Protein AF-A0A497P0V1-F1 (afdb_monomer_lite)

Radius of gyration: 20.13 Å; chains: 1; bounding box: 78×20×24 Å

pLDDT: mean 82.73, std 14.51, range [41.25, 93.94]

Foldseek 3Di:
DQQVVVLVVVQVVCCVVPVDGPCVLLVHDPVLSVVCNVVVHDDLVSCCVSCVQFADSVCVVPVDDDGTDPVPPPPPVPDPDDDPPPPDD

Secondary structure (DSSP, 8-state):
--HHHHHHHHHHHHHHHHSS-HHHHHT--HHHHHHHHHTT---HHHHHHHHTTTB-HHHHHHS-S-SBTT-------------------

Structure (mmCIF, N/CA/C/O backbone):
data_AF-A0A497P0V1-F1
#
_entry.id   AF-A0A497P0V1-F1
#
loop_
_atom_site.group_PDB
_atom_site.id
_atom_site.type_symbol
_atom_site.label_atom_id
_atom_site.label_alt_id
_atom_site.label_comp_id
_atom_site.label_asym_id
_atom_site.label_entity_id
_atom_site.label_seq_id
_atom_site.pdbx_PDB_ins_code
_atom_site.Cartn_x
_atom_site.Cartn_y
_atom_site.Cartn_z
_atom_site.occupancy
_atom_site.B_iso_or_equiv
_atom_site.auth_seq_id
_atom_site.auth_comp_id
_atom_site.auth_asym_id
_atom_site.auth_atom_id
_atom_site.pdbx_PDB_model_num
ATOM 1 N N . MET A 1 1 ? -3.204 -1.748 -14.643 1.00 70.94 1 MET A N 1
ATOM 2 C CA . MET A 1 1 ? -3.057 -1.484 -13.198 1.00 70.94 1 MET A CA 1
ATOM 3 C C . MET A 1 1 ? -1.975 -0.430 -12.983 1.00 70.94 1 MET A C 1
ATOM 5 O O . MET A 1 1 ? -0.806 -0.696 -13.238 1.00 70.94 1 MET A O 1
ATOM 9 N N . ASP A 1 2 ? -2.357 0.767 -12.537 1.00 87.31 2 ASP A N 1
ATOM 10 C CA . ASP A 1 2 ? -1.421 1.868 -12.285 1.00 87.31 2 ASP A CA 1
ATOM 11 C C . ASP A 1 2 ? -0.875 1.831 -10.854 1.00 87.31 2 ASP A C 1
ATOM 13 O O . ASP A 1 2 ? -1.543 2.256 -9.906 1.00 87.31 2 ASP A O 1
ATOM 17 N N . ILE A 1 3 ? 0.377 1.388 -10.682 1.00 89.06 3 ILE A N 1
ATOM 18 C CA . ILE A 1 3 ? 1.016 1.294 -9.354 1.00 89.06 3 ILE A CA 1
ATOM 19 C C . ILE A 1 3 ? 1.082 2.659 -8.669 1.00 89.06 3 ILE A C 1
ATOM 21 O O . ILE A 1 3 ? 0.890 2.776 -7.456 1.00 89.06 3 ILE A O 1
ATOM 25 N N . LYS A 1 4 ? 1.288 3.722 -9.452 1.00 90.94 4 LYS A N 1
ATOM 26 C CA . LYS A 1 4 ? 1.270 5.102 -8.955 1.00 90.94 4 LYS A CA 1
ATOM 27 C C . LYS A 1 4 ? -0.073 5.450 -8.314 1.00 90.94 4 LYS A C 1
ATOM 29 O O . LYS A 1 4 ? -0.085 6.079 -7.253 1.00 90.94 4 LYS A O 1
ATOM 34 N N . LEU A 1 5 ? -1.180 5.030 -8.928 1.00 90.38 5 LEU A N 1
ATOM 35 C CA . LEU A 1 5 ? -2.526 5.288 -8.426 1.00 90.38 5 LEU A CA 1
ATOM 36 C C . LEU A 1 5 ? -2.791 4.491 -7.146 1.00 90.38 5 LEU A C 1
ATOM 38 O O . LEU A 1 5 ? -3.276 5.062 -6.172 1.00 90.38 5 LEU A O 1
ATOM 42 N N . ILE A 1 6 ? -2.404 3.212 -7.118 1.00 91.56 6 ILE A N 1
ATOM 43 C CA . ILE A 1 6 ? -2.545 2.355 -5.933 1.00 91.56 6 ILE A CA 1
ATOM 44 C C . ILE A 1 6 ? -1.781 2.925 -4.743 1.00 91.56 6 ILE A C 1
ATOM 46 O O . ILE A 1 6 ? -2.366 3.130 -3.681 1.00 91.56 6 ILE A O 1
ATOM 50 N N . ILE A 1 7 ? -0.497 3.244 -4.922 1.00 91.94 7 ILE A N 1
ATOM 51 C CA . ILE A 1 7 ? 0.322 3.809 -3.844 1.00 91.94 7 ILE A CA 1
ATOM 52 C C . ILE A 1 7 ? -0.262 5.141 -3.365 1.00 91.94 7 ILE A C 1
ATOM 54 O O . ILE A 1 7 ? -0.269 5.409 -2.168 1.00 91.94 7 ILE A O 1
ATOM 58 N N . SER A 1 8 ? -0.775 5.971 -4.276 1.00 91.94 8 SER A N 1
ATOM 59 C CA . SER A 1 8 ? -1.387 7.254 -3.909 1.00 91.94 8 SER A CA 1
ATOM 60 C C . SER A 1 8 ? -2.687 7.080 -3.118 1.00 91.94 8 SER A C 1
ATOM 62 O O . SER A 1 8 ? -2.932 7.837 -2.182 1.00 91.94 8 SER A O 1
ATOM 64 N N . LYS A 1 9 ? -3.512 6.084 -3.462 1.00 91.75 9 LYS A N 1
ATOM 65 C CA . LYS A 1 9 ? -4.730 5.743 -2.710 1.00 91.75 9 LYS A CA 1
ATOM 66 C C . LYS A 1 9 ? -4.397 5.210 -1.315 1.00 91.75 9 LYS A C 1
ATOM 68 O O . LYS A 1 9 ? -4.962 5.700 -0.341 1.00 91.75 9 LYS A O 1
ATOM 73 N N . LEU A 1 10 ? -3.440 4.285 -1.218 1.00 91.75 10 LEU A N 1
ATOM 74 C CA . LEU A 1 10 ? -2.961 3.754 0.061 1.00 91.75 10 LEU A CA 1
ATOM 75 C C . LEU A 1 10 ? -2.397 4.860 0.958 1.00 91.75 10 LEU A C 1
ATOM 77 O O . LEU A 1 10 ? -2.781 4.951 2.117 1.00 91.75 10 LEU A O 1
ATOM 81 N N . ASP A 1 11 ? -1.533 5.729 0.426 1.00 91.88 11 ASP A N 1
ATOM 82 C CA . ASP A 1 11 ? -0.949 6.836 1.193 1.00 91.88 11 ASP A CA 1
ATOM 83 C C . ASP A 1 11 ? -2.018 7.801 1.715 1.00 91.88 11 ASP A C 1
ATOM 85 O O . ASP A 1 11 ? -1.973 8.185 2.880 1.00 91.88 11 ASP A O 1
ATOM 89 N N . LYS A 1 12 ? -3.019 8.145 0.893 1.00 93.25 12 LYS A N 1
ATOM 90 C CA . LYS A 1 12 ? -4.153 8.970 1.336 1.00 93.25 12 LYS A CA 1
ATOM 91 C C . LYS A 1 12 ? -4.936 8.313 2.469 1.00 93.25 12 LYS A C 1
ATOM 93 O O . LYS A 1 12 ? -5.249 8.985 3.446 1.00 93.25 12 LYS A O 1
ATOM 98 N N . TYR A 1 13 ? -5.248 7.027 2.337 1.00 92.06 13 TYR A N 1
ATOM 99 C CA . TYR A 1 13 ? -6.017 6.305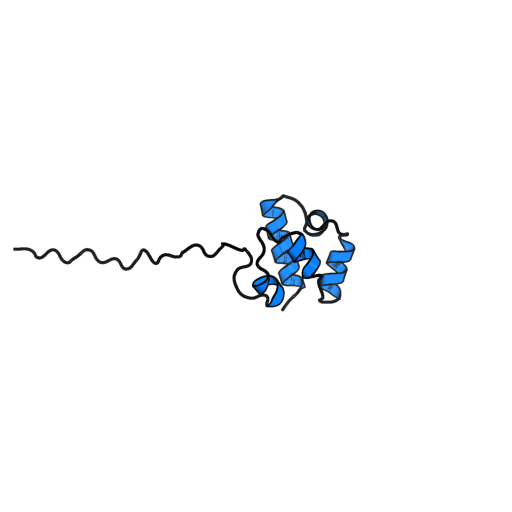 3.345 1.00 92.06 13 TYR A CA 1
ATOM 100 C C . TYR A 1 13 ? -5.251 6.174 4.662 1.00 92.06 13 TYR A C 1
ATOM 102 O O . TYR A 1 13 ? -5.776 6.518 5.713 1.00 92.06 13 TYR A O 1
ATOM 110 N N . ILE A 1 14 ? -3.982 5.765 4.604 1.00 91.75 14 ILE A N 1
ATOM 111 C CA . ILE A 1 14 ? -3.130 5.625 5.791 1.00 91.75 14 ILE A CA 1
ATOM 112 C C . ILE A 1 14 ? -2.945 6.978 6.485 1.00 91.75 14 ILE A C 1
ATOM 114 O O . ILE A 1 14 ? -3.023 7.044 7.708 1.00 91.75 14 ILE A O 1
ATOM 118 N N . LYS A 1 15 ? -2.774 8.071 5.732 1.00 93.06 15 LYS A N 1
ATOM 119 C CA . LYS A 1 15 ? -2.722 9.419 6.315 1.00 93.06 15 LYS A CA 1
ATOM 120 C C . LYS A 1 15 ? -4.026 9.811 7.001 1.00 93.06 15 LYS A C 1
ATOM 122 O O . LYS A 1 15 ? -3.970 10.405 8.069 1.00 93.06 15 LYS A O 1
ATOM 127 N N . ALA A 1 16 ? -5.176 9.480 6.417 1.00 91.50 16 ALA A N 1
ATOM 128 C CA . ALA A 1 16 ? -6.473 9.770 7.023 1.00 91.50 16 ALA A CA 1
ATOM 129 C C . ALA A 1 16 ? -6.724 8.942 8.298 1.00 91.50 16 ALA A C 1
ATOM 131 O O . ALA A 1 16 ? -7.241 9.467 9.276 1.00 91.50 16 ALA A O 1
ATOM 132 N N . GLU A 1 17 ? -6.329 7.669 8.292 1.00 88.81 17 GLU A N 1
ATOM 133 C CA . GLU A 1 17 ? -6.603 6.706 9.365 1.00 88.81 17 GLU A CA 1
ATOM 134 C C . GLU A 1 17 ? -5.568 6.751 10.504 1.00 88.81 17 GLU A C 1
ATOM 136 O O . GLU A 1 17 ? -5.904 6.573 11.672 1.00 88.81 17 GLU A O 1
ATOM 141 N N . LYS A 1 18 ? -4.285 6.942 10.176 1.00 88.38 18 LYS A N 1
ATOM 142 C CA . LYS A 1 18 ? -3.153 6.848 11.117 1.00 88.38 18 LYS A CA 1
ATOM 143 C C . LYS A 1 18 ? -2.323 8.125 11.223 1.00 88.38 18 LYS A C 1
ATOM 145 O O . LYS A 1 18 ? -1.469 8.200 12.098 1.00 88.38 18 LYS A O 1
ATOM 150 N N . GLY A 1 19 ? -2.523 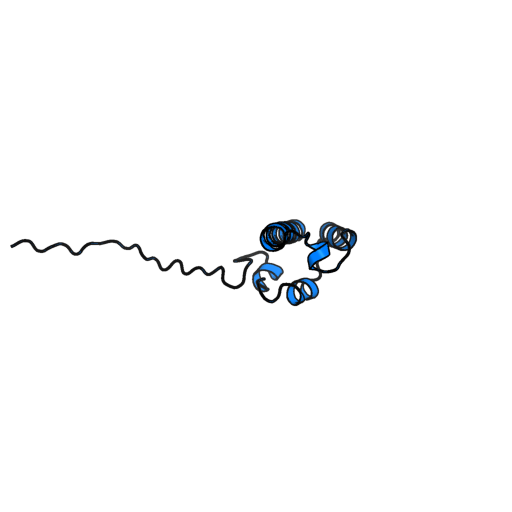9.107 10.343 1.00 91.94 19 GLY A N 1
ATOM 151 C CA . GLY A 1 19 ? -1.748 10.354 10.350 1.00 91.94 19 GLY A CA 1
ATOM 152 C C . GLY A 1 19 ? -0.300 10.218 9.866 1.00 91.94 19 GLY A C 1
ATOM 153 O O . GLY A 1 19 ? 0.438 11.197 9.898 1.00 91.94 19 GLY A O 1
ATOM 154 N N . VAL A 1 20 ? 0.110 9.037 9.392 1.00 93.06 20 VAL A N 1
ATOM 155 C CA . VAL A 1 20 ? 1.480 8.756 8.928 1.00 93.06 20 VAL A CA 1
ATOM 156 C C . VAL A 1 20 ? 1.517 8.467 7.429 1.00 93.06 20 VAL A C 1
ATOM 158 O O . VAL A 1 20 ? 0.504 8.145 6.811 1.00 93.06 20 VAL A O 1
ATOM 161 N N . GLY A 1 21 ? 2.694 8.592 6.815 1.00 92.00 21 GLY A N 1
ATOM 162 C CA . GLY A 1 21 ? 2.884 8.255 5.403 1.00 92.00 21 GLY A CA 1
ATOM 163 C C . GLY A 1 21 ? 2.961 6.746 5.157 1.00 92.00 21 GLY A C 1
ATOM 164 O O . GLY A 1 21 ? 3.359 5.979 6.034 1.00 92.00 21 GLY A O 1
ATOM 165 N N . ILE A 1 22 ? 2.673 6.314 3.925 1.00 92.44 22 ILE A N 1
ATOM 166 C CA . ILE A 1 22 ? 2.744 4.891 3.543 1.00 92.44 22 ILE A CA 1
ATOM 167 C C . ILE A 1 22 ? 4.129 4.270 3.784 1.00 92.44 22 ILE A C 1
ATOM 169 O O . ILE A 1 22 ? 4.221 3.110 4.172 1.00 92.44 22 ILE A O 1
ATOM 173 N N . ALA A 1 23 ? 5.205 5.033 3.571 1.00 93.00 23 ALA A N 1
ATOM 174 C CA . ALA A 1 23 ? 6.572 4.557 3.787 1.00 93.00 23 ALA A CA 1
ATOM 175 C C . ALA A 1 23 ? 6.810 4.207 5.263 1.00 93.00 23 ALA A C 1
ATOM 177 O O . ALA A 1 23 ? 7.282 3.116 5.577 1.00 93.00 23 ALA A O 1
ATOM 178 N N . GLU A 1 24 ? 6.401 5.107 6.155 1.00 93.12 24 GLU A N 1
ATOM 179 C CA . GLU A 1 24 ? 6.535 4.952 7.602 1.00 93.12 24 GLU A CA 1
ATOM 180 C C . GLU A 1 24 ? 5.654 3.810 8.119 1.00 93.12 24 GLU A C 1
ATOM 182 O O . GLU A 1 24 ? 6.129 2.944 8.848 1.00 93.12 24 GLU A O 1
ATOM 187 N N . TYR A 1 25 ? 4.410 3.726 7.637 1.00 92.00 25 TYR A N 1
ATOM 188 C CA . TYR A 1 25 ? 3.484 2.650 7.990 1.00 92.00 25 TYR A CA 1
ATOM 189 C C . TYR A 1 25 ? 3.989 1.260 7.573 1.00 92.00 25 TYR A C 1
ATOM 191 O O . TYR A 1 25 ? 3.894 0.292 8.327 1.00 92.00 25 TYR A O 1
ATOM 199 N N . LEU A 1 26 ? 4.563 1.151 6.371 1.00 91.38 26 LEU A N 1
ATOM 200 C CA . LEU A 1 26 ? 5.153 -0.096 5.882 1.00 91.38 26 LEU A CA 1
ATOM 201 C C . LEU A 1 26 ? 6.511 -0.408 6.536 1.00 91.38 26 LEU A C 1
ATOM 203 O O . LEU A 1 26 ? 6.975 -1.546 6.438 1.00 91.38 26 LEU A O 1
ATOM 207 N N . GLY A 1 27 ? 7.141 0.566 7.200 1.00 92.50 27 GLY A N 1
ATOM 208 C CA . GLY A 1 27 ? 8.491 0.445 7.751 1.00 92.50 27 GLY A CA 1
ATOM 209 C C . GLY A 1 27 ? 9.575 0.390 6.671 1.00 92.50 27 GLY A C 1
ATOM 210 O O . GLY A 1 27 ? 10.570 -0.313 6.831 1.00 92.50 27 GLY A O 1
ATOM 211 N N . ILE A 1 28 ? 9.371 1.085 5.550 1.00 92.75 28 ILE A N 1
ATOM 212 C CA . ILE A 1 28 ? 10.322 1.169 4.433 1.00 92.75 28 ILE A CA 1
ATOM 213 C C . ILE A 1 28 ? 10.754 2.615 4.193 1.00 92.75 28 ILE A C 1
ATOM 215 O O . ILE A 1 28 ? 10.106 3.565 4.622 1.00 92.75 28 ILE A O 1
ATOM 219 N N . SER A 1 29 ? 11.839 2.802 3.443 1.00 93.94 29 SER A N 1
ATOM 220 C CA . SER A 1 29 ? 12.276 4.143 3.060 1.00 93.94 29 SER A CA 1
ATOM 221 C C . SER A 1 29 ? 11.336 4.782 2.031 1.00 93.94 29 SER A C 1
ATOM 223 O O . SER A 1 29 ? 10.767 4.115 1.161 1.00 93.94 29 SER A O 1
ATOM 225 N N . THR A 1 30 ? 11.222 6.110 2.067 1.00 92.44 30 THR A N 1
ATOM 226 C CA . THR A 1 30 ? 10.520 6.895 1.035 1.00 92.44 30 THR A CA 1
ATOM 227 C C . THR A 1 30 ? 11.098 6.637 -0.360 1.00 92.44 30 THR A C 1
ATOM 229 O O . THR A 1 30 ? 10.354 6.554 -1.337 1.00 92.44 30 THR A O 1
ATOM 232 N N . SER A 1 31 ? 12.411 6.402 -0.447 1.00 92.62 31 SER A N 1
ATOM 233 C CA . SER A 1 31 ? 13.101 5.981 -1.669 1.00 92.62 31 SER A CA 1
ATOM 234 C C . SER A 1 31 ? 12.579 4.652 -2.218 1.00 92.62 31 SER A C 1
ATOM 236 O O . SER A 1 31 ? 12.432 4.524 -3.432 1.00 92.62 31 SER A O 1
ATOM 238 N N . ALA A 1 32 ? 12.245 3.677 -1.363 1.00 92.31 32 ALA A N 1
ATOM 239 C CA . ALA A 1 32 ? 11.661 2.409 -1.805 1.00 92.31 32 ALA A CA 1
ATOM 240 C C . ALA A 1 32 ? 10.290 2.626 -2.465 1.00 92.31 32 ALA A C 1
ATOM 242 O O . ALA A 1 32 ? 10.043 2.105 -3.552 1.00 92.31 32 ALA A O 1
ATOM 2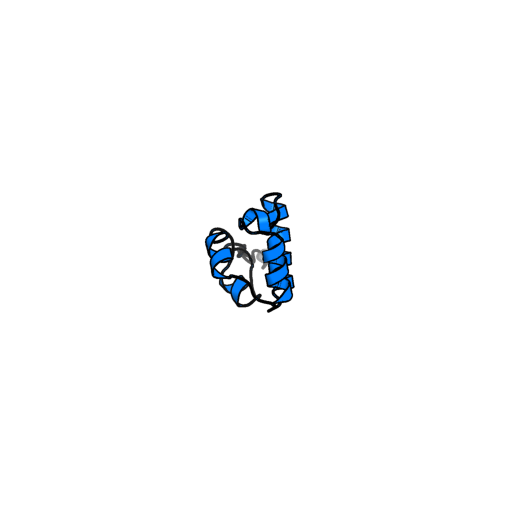43 N N . VAL A 1 33 ? 9.444 3.473 -1.869 1.00 91.81 33 VAL A N 1
ATOM 244 C CA . VAL A 1 33 ? 8.140 3.853 -2.439 1.00 91.81 33 VAL A CA 1
ATOM 245 C C . VAL A 1 33 ? 8.306 4.572 -3.783 1.00 91.81 33 VAL A C 1
ATOM 247 O O . VAL A 1 33 ? 7.582 4.280 -4.737 1.00 91.81 33 VAL A O 1
ATOM 250 N N . SER A 1 34 ? 9.277 5.482 -3.897 1.00 92.06 34 SER A N 1
ATOM 251 C CA . SER A 1 34 ? 9.606 6.144 -5.167 1.00 92.06 34 SER A CA 1
ATOM 252 C C . SER A 1 34 ? 10.085 5.149 -6.225 1.00 92.06 34 SER A C 1
ATOM 254 O O . SER A 1 34 ? 9.647 5.218 -7.374 1.00 92.06 34 SER A O 1
ATOM 256 N N . ASN A 1 35 ? 10.914 4.177 -5.838 1.00 93.62 35 ASN A N 1
ATOM 257 C CA . ASN A 1 35 ? 11.403 3.138 -6.739 1.00 93.62 35 ASN A CA 1
ATOM 258 C C . ASN A 1 35 ? 10.258 2.252 -7.251 1.00 93.62 35 ASN A C 1
ATOM 260 O O . ASN A 1 35 ? 10.230 1.902 -8.428 1.00 93.62 35 ASN A O 1
ATOM 264 N N . TRP A 1 36 ? 9.272 1.946 -6.403 1.00 92.94 36 TRP A N 1
ATOM 265 C CA . TRP A 1 36 ? 8.078 1.207 -6.816 1.00 92.94 36 TRP A CA 1
ATOM 266 C C . TRP A 1 36 ? 7.258 1.955 -7.871 1.00 92.94 36 TRP A C 1
ATOM 268 O O . TRP A 1 36 ? 6.847 1.375 -8.878 1.00 92.94 36 TRP A O 1
ATOM 278 N N . LYS A 1 37 ? 7.075 3.269 -7.686 1.00 91.00 37 LYS A N 1
ATOM 279 C CA . LYS A 1 37 ? 6.387 4.139 -8.656 1.00 91.00 37 LYS A CA 1
ATOM 280 C C . LYS A 1 37 ? 7.149 4.261 -9.978 1.00 91.00 37 LYS A C 1
ATOM 282 O O . LYS A 1 37 ? 6.514 4.321 -11.028 1.00 91.00 37 LYS A O 1
ATOM 287 N N . ALA A 1 38 ? 8.479 4.328 -9.925 1.00 92.12 38 ALA A N 1
ATOM 288 C CA . ALA A 1 38 ? 9.334 4.461 -11.104 1.00 92.12 38 ALA A CA 1
ATOM 289 C C . ALA A 1 38 ? 9.394 3.165 -11.922 1.00 92.12 38 ALA A C 1
ATOM 291 O O . ALA A 1 38 ? 9.298 3.200 -13.144 1.00 92.12 38 ALA A O 1
ATOM 292 N N . ARG A 1 39 ? 9.501 2.018 -11.244 1.00 91.44 39 ARG A N 1
ATOM 293 C CA . ARG A 1 39 ? 9.616 0.690 -11.870 1.00 91.44 39 ARG A CA 1
ATOM 294 C C . ARG A 1 39 ? 8.265 0.039 -12.168 1.00 91.44 39 ARG A C 1
ATOM 296 O O . ARG A 1 39 ? 8.241 -1.097 -12.624 1.00 91.44 39 ARG A O 1
ATOM 303 N N . ASN A 1 40 ? 7.164 0.735 -11.873 1.00 89.38 40 ASN A N 1
ATOM 304 C CA . ASN A 1 40 ? 5.794 0.232 -11.981 1.00 89.38 40 ASN A CA 1
ATOM 305 C C . ASN A 1 40 ? 5.621 -1.162 -11.346 1.00 89.38 40 ASN A C 1
ATOM 307 O O . ASN A 1 40 ? 4.978 -2.048 -11.901 1.00 89.38 40 ASN A O 1
ATOM 311 N N . SER A 1 41 ? 6.244 -1.366 -10.186 1.00 88.19 41 SER A N 1
ATOM 312 C CA . SER A 1 41 ? 6.291 -2.650 -9.488 1.00 88.19 41 SER A CA 1
ATOM 313 C C . SER A 1 41 ? 6.234 -2.398 -7.991 1.00 88.19 41 SER A C 1
ATOM 315 O O . SER A 1 41 ? 6.908 -1.501 -7.497 1.00 88.19 41 SER A O 1
ATOM 317 N N . LEU A 1 42 ? 5.438 -3.172 -7.261 1.00 88.75 42 LEU A N 1
ATOM 318 C CA . LEU A 1 42 ? 5.349 -3.087 -5.806 1.00 88.75 42 LEU A CA 1
ATOM 319 C C . LEU A 1 42 ? 5.528 -4.463 -5.175 1.00 88.75 42 LEU A C 1
ATOM 321 O O . LEU A 1 42 ? 5.272 -5.494 -5.797 1.00 88.75 42 LEU A O 1
ATOM 325 N N . ASN A 1 43 ? 5.904 -4.478 -3.901 1.00 90.31 43 ASN A N 1
ATOM 326 C CA . ASN A 1 43 ? 5.914 -5.708 -3.128 1.00 90.31 43 ASN A CA 1
ATOM 327 C C . ASN A 1 43 ? 4.516 -5.965 -2.546 1.00 90.31 43 ASN A C 1
ATOM 329 O O . ASN A 1 43 ? 4.220 -5.570 -1.419 1.00 90.31 43 ASN A O 1
ATOM 333 N N . VAL A 1 44 ? 3.658 -6.618 -3.336 1.00 90.12 44 VAL A N 1
ATOM 334 C CA . VAL A 1 44 ? 2.283 -6.986 -2.947 1.00 90.12 44 VAL A CA 1
ATOM 335 C C . VAL A 1 44 ? 2.277 -7.739 -1.618 1.00 90.12 44 VAL A C 1
ATOM 337 O O . VAL A 1 44 ? 1.500 -7.407 -0.731 1.00 90.12 44 VAL A O 1
ATOM 340 N N . LYS A 1 45 ? 3.194 -8.698 -1.444 1.00 90.56 45 LYS A N 1
ATOM 341 C CA . LYS A 1 45 ? 3.297 -9.507 -0.225 1.00 90.56 45 LYS A CA 1
ATOM 342 C C . LYS A 1 45 ? 3.573 -8.649 1.008 1.00 90.56 45 LYS A C 1
ATOM 344 O O . LYS A 1 45 ? 2.912 -8.826 2.020 1.00 90.56 45 LYS A O 1
ATOM 349 N N . LEU A 1 46 ? 4.490 -7.684 0.909 1.00 91.94 46 LEU A N 1
ATOM 350 C CA . LEU A 1 46 ? 4.792 -6.769 2.012 1.00 91.94 46 LEU A CA 1
ATOM 351 C C . LEU A 1 46 ? 3.574 -5.925 2.404 1.00 91.94 46 LEU A C 1
ATOM 353 O O . LEU A 1 46 ? 3.275 -5.799 3.589 1.00 91.94 46 LEU A O 1
ATOM 357 N N . ILE A 1 47 ? 2.876 -5.361 1.413 1.00 91.38 47 ILE A N 1
ATOM 358 C CA . ILE A 1 47 ? 1.681 -4.551 1.667 1.00 91.38 47 ILE A CA 1
ATOM 359 C C . ILE A 1 47 ? 0.584 -5.416 2.281 1.00 91.38 47 ILE A C 1
ATOM 361 O O . ILE A 1 47 ? -0.005 -5.010 3.274 1.00 91.38 47 ILE A O 1
ATOM 365 N N . LEU A 1 48 ? 0.342 -6.615 1.748 1.00 90.69 48 LEU A N 1
ATOM 366 C CA . LEU A 1 48 ? -0.650 -7.526 2.309 1.00 90.69 48 LEU A CA 1
ATOM 367 C C . LEU A 1 48 ? -0.322 -7.919 3.736 1.00 90.69 48 LEU A C 1
ATOM 369 O O . LEU A 1 48 ? -1.217 -7.873 4.554 1.00 90.69 48 LEU A O 1
ATOM 373 N N . THR A 1 49 ? 0.930 -8.220 4.073 1.00 91.69 49 THR A N 1
ATOM 374 C CA . THR A 1 49 ? 1.299 -8.553 5.456 1.00 91.69 49 THR A CA 1
ATOM 375 C C . THR A 1 49 ? 1.122 -7.369 6.412 1.00 91.69 49 THR A C 1
ATOM 377 O O . THR A 1 49 ? 0.745 -7.560 7.562 1.00 91.69 49 THR A O 1
ATOM 380 N N . LYS A 1 50 ? 1.393 -6.135 5.970 1.00 90.62 50 LYS A N 1
ATOM 381 C CA . LYS A 1 50 ? 1.258 -4.939 6.821 1.00 90.62 50 LYS A CA 1
ATOM 382 C C . LYS A 1 50 ? -0.177 -4.431 6.930 1.00 90.62 50 LYS A C 1
ATOM 384 O O . LYS A 1 50 ? -0.565 -3.930 7.979 1.00 90.62 50 LYS A O 1
ATOM 389 N N . CYS A 1 51 ? -0.948 -4.553 5.857 1.00 89.69 51 CYS A N 1
ATOM 390 C CA . CYS A 1 51 ? -2.303 -4.028 5.738 1.00 89.69 51 CYS A CA 1
ATOM 391 C C . CYS A 1 51 ? -3.368 -5.138 5.747 1.00 89.69 51 CYS A C 1
ATOM 393 O O . CYS A 1 51 ? -4.511 -4.876 5.383 1.00 89.69 51 CYS A O 1
ATOM 395 N N . GLU A 1 52 ? -3.018 -6.370 6.136 1.00 87.44 52 GLU A N 1
ATOM 396 C CA . GLU A 1 52 ? -3.869 -7.565 5.994 1.00 87.44 52 GLU A CA 1
ATOM 397 C C . GLU A 1 52 ? -5.260 -7.386 6.600 1.00 87.44 52 GLU A C 1
ATOM 399 O O . GLU A 1 52 ? -6.255 -7.876 6.054 1.00 87.44 52 GLU A O 1
ATOM 404 N N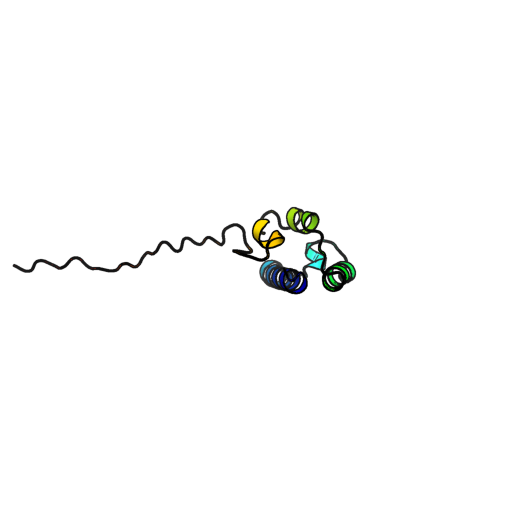 . SER A 1 53 ? -5.299 -6.667 7.723 1.00 85.62 53 SER A N 1
ATOM 405 C CA . SER A 1 53 ? -6.475 -6.460 8.560 1.00 85.62 53 SER A CA 1
ATOM 406 C C . SER A 1 53 ? -7.564 -5.624 7.889 1.00 85.62 53 SER A C 1
ATOM 408 O O . SER A 1 53 ? -8.725 -5.768 8.248 1.00 85.62 53 SER A O 1
ATOM 410 N N . TRP A 1 54 ? -7.212 -4.755 6.937 1.00 87.75 54 TRP A N 1
ATOM 411 C CA . TRP A 1 54 ? -8.154 -3.805 6.331 1.00 87.75 54 TRP A CA 1
ATOM 412 C C . TRP A 1 54 ? -8.091 -3.756 4.803 1.00 87.75 54 TRP A C 1
ATOM 414 O O . TRP A 1 54 ? -9.065 -3.352 4.179 1.00 87.75 54 TRP A O 1
ATOM 424 N N . LEU A 1 55 ? -6.992 -4.171 4.171 1.00 90.44 55 LEU A N 1
ATOM 425 C CA . LEU A 1 55 ? -6.801 -4.073 2.724 1.00 90.44 55 LEU A CA 1
ATOM 426 C C . LEU A 1 55 ? -7.291 -5.322 1.991 1.00 90.44 55 LEU A C 1
ATOM 428 O O . LEU A 1 55 ? -6.981 -6.450 2.378 1.00 90.44 55 LEU A O 1
ATOM 432 N N . ASN A 1 56 ? -7.994 -5.116 0.880 1.00 90.94 56 ASN A N 1
ATOM 433 C CA . ASN A 1 56 ? -8.433 -6.176 -0.013 1.00 90.94 56 ASN A CA 1
ATOM 434 C C . ASN A 1 56 ? -7.297 -6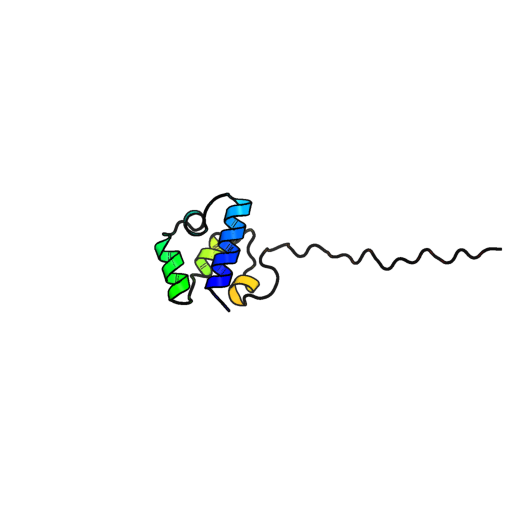.630 -0.966 1.00 90.94 56 ASN A C 1
ATOM 436 O O . ASN A 1 56 ? -6.792 -5.807 -1.740 1.00 90.94 56 ASN A O 1
ATOM 440 N N . PRO A 1 57 ? -6.892 -7.918 -0.948 1.00 89.69 57 PRO A N 1
ATOM 441 C CA . PRO A 1 57 ? -5.890 -8.447 -1.868 1.00 89.69 57 PRO A CA 1
ATOM 442 C C . PRO A 1 57 ? -6.318 -8.419 -3.330 1.00 89.69 57 PRO A C 1
ATOM 444 O O . PRO A 1 57 ? -5.479 -8.119 -4.177 1.00 89.69 57 PRO A O 1
ATOM 447 N N . ASP A 1 58 ? -7.594 -8.649 -3.633 1.00 89.19 58 ASP A N 1
ATOM 448 C CA . ASP A 1 58 ? -8.076 -8.651 -5.016 1.00 89.19 58 ASP A CA 1
ATOM 449 C C . ASP A 1 58 ? -7.955 -7.258 -5.628 1.00 89.19 58 ASP A C 1
ATOM 451 O O . ASP A 1 58 ? -7.442 -7.103 -6.736 1.00 89.19 58 ASP A O 1
ATOM 455 N N . TRP A 1 59 ? -8.307 -6.223 -4.859 1.00 90.94 59 TRP A N 1
ATOM 456 C CA . TRP A 1 59 ? -8.111 -4.833 -5.264 1.00 90.94 59 TRP A CA 1
ATOM 457 C C . TRP A 1 59 ? -6.636 -4.489 -5.474 1.00 90.94 59 TRP A C 1
ATOM 459 O O . TRP A 1 59 ? -6.285 -3.772 -6.408 1.00 90.94 59 TRP A O 1
ATOM 469 N N . LEU A 1 60 ? -5.747 -5.010 -4.628 1.00 90.19 60 LEU A N 1
ATOM 470 C CA . LEU A 1 60 ? -4.314 -4.772 -4.765 1.00 90.19 60 LEU A CA 1
ATOM 471 C C . LEU A 1 60 ? -3.711 -5.487 -5.981 1.00 90.19 60 LEU A C 1
ATOM 473 O O . LEU A 1 60 ? -2.694 -5.029 -6.486 1.00 90.19 60 LEU A O 1
ATOM 477 N N . LEU A 1 61 ? -4.293 -6.596 -6.437 1.00 86.94 61 LEU A N 1
ATOM 478 C CA . LEU A 1 61 ? -3.804 -7.370 -7.582 1.00 86.94 61 LEU A CA 1
ATOM 479 C C . LEU A 1 61 ? -4.384 -6.878 -8.913 1.00 86.94 61 LEU A C 1
ATOM 481 O O . LEU A 1 61 ? -3.677 -6.830 -9.916 1.00 86.94 61 LEU A O 1
ATOM 485 N N . THR A 1 62 ? -5.660 -6.500 -8.917 1.00 86.38 62 THR A N 1
ATOM 486 C CA . THR A 1 62 ? -6.399 -6.108 -10.128 1.00 86.38 62 THR A CA 1
ATOM 487 C C . THR A 1 62 ? -6.468 -4.589 -10.302 1.00 86.38 62 THR A C 1
ATOM 489 O O . THR A 1 62 ? -6.465 -4.077 -11.421 1.00 86.38 62 THR A O 1
ATOM 492 N N . GLY A 1 63 ? -6.459 -3.839 -9.196 1.00 83.00 63 GLY A N 1
ATOM 493 C CA . GLY A 1 63 ? -6.801 -2.416 -9.157 1.00 83.00 63 GLY A CA 1
ATOM 494 C C . GLY A 1 63 ? -8.310 -2.145 -9.191 1.00 83.00 63 GLY A C 1
ATOM 495 O O . GLY A 1 63 ? -8.706 -0.976 -9.192 1.00 83.00 63 GLY A O 1
ATOM 496 N N . GLU A 1 64 ? -9.134 -3.193 -9.212 1.00 82.56 64 GLU A N 1
ATOM 497 C CA . GLU A 1 64 ? -10.585 -3.140 -9.376 1.00 82.56 64 GLU A CA 1
ATOM 498 C C . GLU A 1 64 ? -11.310 -3.525 -8.079 1.00 82.56 64 GLU A C 1
ATOM 500 O O . GLU A 1 64 ? -10.784 -4.245 -7.230 1.00 82.56 64 GLU A O 1
ATOM 505 N N . GLY A 1 65 ? -12.530 -3.014 -7.901 1.00 85.31 65 GLY A N 1
ATOM 506 C CA . GLY A 1 65 ? -13.354 -3.301 -6.724 1.00 85.31 65 GLY A CA 1
ATOM 507 C C . GLY A 1 65 ? -13.021 -2.466 -5.473 1.00 85.31 65 GLY A C 1
ATOM 508 O O . GLY A 1 65 ? -12.389 -1.407 -5.568 1.00 85.31 65 GLY A O 1
ATOM 509 N N . PRO A 1 66 ? -13.496 -2.898 -4.290 1.00 87.56 66 PRO A N 1
ATOM 510 C CA . PRO A 1 66 ? -13.336 -2.155 -3.045 1.00 87.56 66 PRO A CA 1
ATOM 511 C C . PRO A 1 66 ? -11.931 -2.334 -2.466 1.00 87.56 66 PRO A C 1
ATOM 513 O O . PRO A 1 66 ? -11.455 -3.454 -2.286 1.00 87.56 66 PRO A O 1
ATOM 516 N N . MET A 1 67 ? -11.290 -1.215 -2.117 1.00 87.38 67 MET A N 1
ATOM 517 C CA . MET A 1 67 ? -9.962 -1.208 -1.493 1.00 87.38 67 MET A CA 1
ATOM 518 C C . MET A 1 67 ? -9.974 -1.850 -0.102 1.00 87.38 67 MET A C 1
ATOM 520 O O . MET A 1 67 ? -9.013 -2.520 0.266 1.00 87.38 67 MET A O 1
ATOM 524 N N . LEU A 1 68 ? -11.037 -1.640 0.676 1.00 89.12 68 LEU A N 1
ATOM 525 C CA . LEU A 1 68 ? -11.127 -2.119 2.051 1.00 89.12 68 LEU A CA 1
ATOM 526 C C . LEU A 1 68 ? -11.901 -3.438 2.127 1.00 89.12 68 LEU A C 1
ATOM 528 O O . LEU A 1 68 ? -12.962 -3.581 1.515 1.00 89.12 68 LEU A O 1
ATOM 532 N N . LYS A 1 69 ? -11.402 -4.383 2.929 1.00 81.88 69 LYS A N 1
ATOM 533 C CA . LYS A 1 69 ? -12.156 -5.571 3.348 1.00 81.88 69 LYS A CA 1
ATOM 534 C C . LYS A 1 69 ? -13.289 -5.101 4.261 1.00 81.88 69 LYS A C 1
ATOM 536 O O . LYS A 1 69 ? -13.033 -4.696 5.388 1.00 81.88 69 LYS A O 1
ATOM 541 N N . GLY A 1 70 ? -14.523 -5.107 3.766 1.00 70.75 70 GLY A N 1
ATOM 542 C CA . GLY A 1 70 ? -15.699 -4.712 4.550 1.00 70.75 70 GLY A CA 1
ATOM 543 C C . GLY A 1 70 ? -16.381 -3.415 4.115 1.00 70.75 70 GLY A C 1
ATOM 544 O O . GLY A 1 70 ? -17.432 -3.100 4.656 1.00 70.75 70 GLY A O 1
ATOM 545 N N . ASP A 1 71 ? -15.889 -2.716 3.082 1.00 57.38 71 ASP A N 1
ATOM 546 C CA . ASP A 1 71 ? -16.675 -1.639 2.440 1.00 57.38 71 ASP A CA 1
ATOM 547 C C . ASP A 1 71 ? -17.783 -2.188 1.521 1.00 57.38 71 ASP A C 1
ATOM 549 O O . ASP A 1 71 ? -18.406 -1.463 0.753 1.00 57.38 71 ASP A O 1
ATOM 553 N N . GLN A 1 72 ? -18.106 -3.477 1.660 1.00 51.03 72 GLN A N 1
ATOM 554 C CA . GLN A 1 72 ? -19.448 -3.966 1.374 1.00 51.03 72 GLN A CA 1
ATOM 555 C C . GLN A 1 72 ? -20.356 -3.476 2.498 1.00 51.03 72 GLN A C 1
ATOM 557 O O . GLN A 1 72 ? -20.877 -4.252 3.293 1.00 51.03 72 GLN A O 1
ATOM 562 N N . LYS A 1 73 ? -20.532 -2.155 2.584 1.00 47.72 73 LYS A N 1
ATOM 563 C CA . LYS A 1 73 ? -21.759 -1.641 3.161 1.00 47.72 73 LYS A CA 1
ATOM 564 C C . LYS A 1 73 ? -22.831 -2.270 2.303 1.00 47.72 73 LYS A C 1
ATOM 566 O O . LYS A 1 73 ? -22.916 -1.974 1.111 1.00 47.72 73 LYS A O 1
ATOM 571 N N . GLU A 1 74 ? -23.562 -3.198 2.900 1.00 47.25 74 GLU A N 1
ATOM 572 C CA . GLU A 1 74 ? -24.900 -3.537 2.484 1.00 47.25 74 GLU A CA 1
ATOM 573 C C . GLU A 1 74 ? -25.587 -2.217 2.128 1.00 47.25 74 GLU A C 1
ATOM 575 O O . GLU A 1 74 ? -26.132 -1.515 2.974 1.00 47.25 74 GLU A O 1
ATOM 580 N N . THR A 1 75 ? -25.588 -1.864 0.845 1.00 41.25 7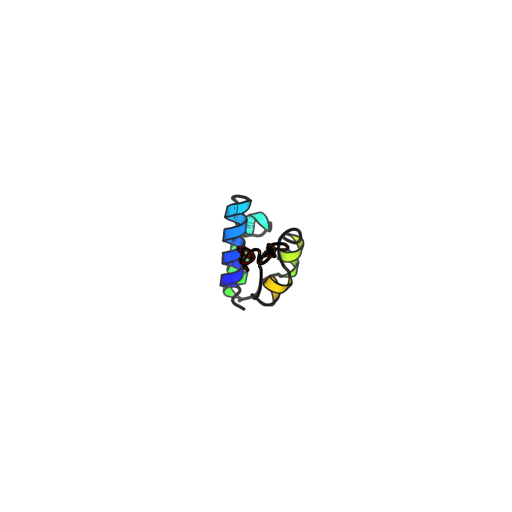5 THR A N 1
ATOM 581 C CA . THR A 1 75 ? -26.759 -1.208 0.300 1.00 41.25 75 THR A CA 1
ATOM 582 C C . THR A 1 75 ? -27.775 -2.333 0.221 1.00 41.25 75 THR A C 1
ATOM 584 O O . THR A 1 75 ? -28.071 -2.867 -0.843 1.00 41.25 75 THR A O 1
ATOM 587 N N . THR A 1 76 ? -28.264 -2.739 1.397 1.00 46.19 76 THR A N 1
ATOM 588 C CA . THR A 1 76 ? -29.651 -3.120 1.541 1.00 46.19 76 THR A CA 1
ATOM 589 C C . THR A 1 76 ? -30.392 -2.009 0.824 1.00 46.19 76 THR A C 1
ATOM 591 O O . THR A 1 76 ? -30.397 -0.859 1.267 1.00 46.19 76 THR A O 1
ATOM 594 N N . TYR A 1 77 ? -30.916 -2.340 -0.351 1.00 52.75 77 TYR A N 1
ATOM 595 C CA . TYR A 1 77 ? -31.947 -1.582 -1.033 1.00 52.75 77 TYR A CA 1
ATOM 596 C C . TYR A 1 77 ? -33.176 -1.564 -0.107 1.00 52.75 77 TYR A C 1
ATOM 598 O O . TYR A 1 77 ? -34.180 -2.222 -0.341 1.00 52.75 77 TYR A O 1
ATOM 606 N N . ASN A 1 78 ? -33.093 -0.810 0.986 1.00 61.22 78 ASN A N 1
ATOM 607 C CA . ASN A 1 78 ? -34.245 -0.257 1.669 1.00 61.22 78 ASN A CA 1
ATOM 608 C C . ASN A 1 78 ? -34.664 0.930 0.808 1.00 61.22 78 ASN A C 1
ATOM 610 O O . ASN A 1 78 ? -34.207 2.032 1.086 1.00 61.22 78 ASN A O 1
ATOM 614 N N . MET A 1 79 ? -35.392 0.677 -0.288 1.00 54.97 79 MET A N 1
ATOM 615 C CA . MET A 1 79 ? -36.204 1.636 -1.060 1.00 54.97 79 MET A CA 1
ATOM 616 C C . MET A 1 79 ? -36.721 0.967 -2.357 1.00 54.97 79 MET A C 1
ATOM 618 O O . MET A 1 79 ? -36.332 1.327 -3.463 1.00 54.97 79 MET A O 1
ATOM 622 N N . VAL A 1 80 ? -37.654 0.020 -2.230 1.00 52.28 80 VAL A N 1
ATOM 623 C CA . VAL A 1 80 ? -38.903 0.143 -2.996 1.00 52.28 80 VAL A CA 1
ATOM 624 C C . VAL A 1 80 ? -39.931 0.573 -1.964 1.00 52.28 80 VAL A C 1
ATOM 626 O O . VAL A 1 80 ? -40.392 -0.220 -1.150 1.00 52.28 80 VAL A O 1
ATOM 629 N N . ASN A 1 81 ? -40.173 1.879 -1.919 1.00 63.25 81 ASN A N 1
ATOM 630 C CA . ASN A 1 81 ? -41.355 2.409 -1.268 1.00 63.25 81 ASN A CA 1
ATOM 631 C C . ASN A 1 81 ? -42.556 1.948 -2.088 1.00 63.25 81 ASN A C 1
ATOM 633 O O . ASN A 1 81 ? -42.634 2.301 -3.261 1.00 63.25 81 ASN A O 1
ATOM 637 N N . GLU A 1 82 ? -43.513 1.283 -1.459 1.00 60.06 82 GLU A N 1
ATOM 638 C CA . GLU A 1 82 ? -44.911 1.555 -1.769 1.00 60.06 82 GLU A CA 1
ATOM 639 C C . GLU A 1 82 ? -45.711 1.413 -0.467 1.00 60.06 82 GLU A C 1
ATOM 641 O O . GLU A 1 82 ? -45.719 0.328 0.115 1.00 60.06 82 GLU A O 1
ATOM 646 N N . PRO A 1 83 ? -46.309 2.490 0.085 1.00 62.34 83 PRO A N 1
ATOM 647 C CA . PRO A 1 83 ? -47.369 2.296 1.058 1.00 62.34 83 PRO A CA 1
ATOM 648 C C . PRO A 1 83 ? -48.508 1.572 0.336 1.00 62.34 83 PRO A C 1
ATOM 650 O O . PRO A 1 83 ? -48.995 2.061 -0.682 1.00 62.34 83 PRO A O 1
ATOM 653 N N . GLU A 1 84 ? -48.879 0.400 0.853 1.00 63.62 84 GLU A N 1
ATOM 654 C CA . GLU A 1 84 ? -50.048 -0.385 0.442 1.00 63.62 84 GLU A CA 1
ATOM 655 C C . GLU A 1 84 ? -51.219 0.543 0.063 1.00 63.62 84 GLU A C 1
ATOM 657 O O . GLU A 1 84 ? -51.541 1.446 0.848 1.00 63.62 84 GLU A O 1
ATOM 662 N N . PRO A 1 85 ? -51.880 0.365 -1.098 1.00 64.06 85 PRO A N 1
ATOM 663 C CA . PRO A 1 85 ? -53.069 1.137 -1.409 1.00 64.06 85 PRO A CA 1
ATOM 664 C C . PRO A 1 85 ? -54.128 0.819 -0.354 1.00 64.06 85 PRO A C 1
ATOM 666 O O . PRO A 1 85 ? -54.681 -0.280 -0.315 1.00 64.06 85 PRO A O 1
ATOM 669 N N . THR A 1 86 ? -54.404 1.783 0.526 1.00 66.38 86 THR A N 1
ATOM 670 C CA . THR A 1 86 ? -55.498 1.688 1.488 1.00 66.38 86 THR A CA 1
ATOM 671 C C . THR A 1 86 ? -56.787 1.492 0.696 1.00 66.38 86 THR A C 1
ATOM 673 O O . THR A 1 86 ? -57.277 2.431 0.066 1.00 66.38 86 THR A O 1
ATOM 676 N N . PHE A 1 87 ? -57.330 0.272 0.700 1.00 67.31 87 PHE A N 1
ATOM 677 C CA . PHE A 1 87 ? -58.671 0.004 0.190 1.00 67.31 87 PHE A CA 1
ATOM 678 C C . PHE A 1 87 ? -59.656 0.799 1.053 1.00 67.31 87 PHE A C 1
ATOM 680 O O . PHE A 1 87 ? -59.956 0.439 2.191 1.00 67.31 87 PHE A O 1
ATOM 687 N N . GLY A 1 88 ? -60.079 1.947 0.531 1.00 68.44 88 GLY A N 1
ATOM 688 C CA . GLY A 1 88 ? -61.112 2.777 1.122 1.00 68.44 88 GLY A CA 1
ATOM 689 C C . GLY A 1 88 ? -62.491 2.261 0.727 1.00 68.44 88 GLY A C 1
ATOM 690 O O . GLY A 1 88 ? -62.840 2.379 -0.441 1.00 68.44 88 GLY A O 1
ATOM 691 N N . LEU A 1 89 ? -63.211 1.765 1.745 1.00 49.91 89 LEU A N 1
ATOM 692 C CA . LEU A 1 89 ? -64.664 1.538 1.886 1.00 49.91 89 LEU A CA 1
ATOM 693 C C . LEU A 1 89 ? -65.381 0.657 0.849 1.00 49.91 89 LEU A C 1
ATOM 695 O O . LEU A 1 89 ? -65.597 1.095 -0.299 1.00 49.91 89 LEU A O 1
#

Sequence (89 aa):
MDIKLIISKLDKYIKAEKGVGIAEYLGISTSAVSNWKARNSLNVKLILTKCESWLNPDWLLTGEGPMLKGDQKETTYNMVNEPEPTFGL